Protein AF-A0AAV7JDJ6-F1 (afdb_monomer_lite)

Organism: NCBI:txid111878

pLDDT: mean 77.17, std 13.64, range [35.59, 92.19]

Radius of gyration: 14.39 Å; chains: 1; bounding box: 33×36×37 Å

Structure (mmCIF, N/CA/C/O backbone):
data_AF-A0AAV7JDJ6-F1
#
_entry.id   AF-A0AAV7JDJ6-F1
#
loop_
_atom_site.group_PDB
_atom_site.id
_atom_site.type_symbol
_atom_site.label_atom_id
_atom_site.label_alt_id
_atom_site.label_comp_id
_atom_site.label_asym_id
_atom_site.label_entity_id
_atom_site.label_seq_id
_atom_site.pdbx_PDB_ins_code
_atom_site.Cartn_x
_atom_site.Cartn_y
_atom_site.Cartn_z
_atom_site.occupancy
_atom_site.B_iso_or_equiv
_atom_site.auth_seq_id
_atom_site.auth_comp_id
_atom_site.auth_asym_id
_atom_site.auth_atom_id
_atom_site.pdbx_PDB_model_num
ATOM 1 N N . MET A 1 1 ? 2.837 6.155 19.154 1.00 58.34 1 MET A N 1
ATOM 2 C CA . MET A 1 1 ? 2.711 4.819 18.531 1.00 58.34 1 MET A CA 1
ATOM 3 C C . MET A 1 1 ? 1.337 4.296 18.888 1.00 58.34 1 MET A C 1
ATOM 5 O O . MET A 1 1 ? 0.919 4.531 20.015 1.00 58.34 1 MET A O 1
ATOM 9 N N . ALA A 1 2 ? 0.632 3.678 17.945 1.00 65.81 2 ALA A N 1
ATOM 10 C CA . ALA A 1 2 ? -0.650 3.042 18.221 1.00 65.81 2 ALA A CA 1
ATOM 11 C C . ALA A 1 2 ? -0.423 1.659 18.851 1.00 65.81 2 ALA A C 1
ATOM 13 O O . ALA A 1 2 ? 0.551 0.975 18.512 1.00 65.81 2 ALA A O 1
ATOM 14 N N . GLU A 1 3 ? -1.312 1.260 19.760 1.00 63.88 3 GLU A N 1
ATOM 15 C CA . GLU A 1 3 ? -1.279 -0.073 20.365 1.00 63.88 3 GLU A CA 1
ATOM 16 C C . GLU A 1 3 ? -1.370 -1.151 19.281 1.00 63.88 3 GLU A C 1
ATOM 18 O O . GLU A 1 3 ? -2.057 -0.989 18.263 1.00 63.88 3 GLU A O 1
ATOM 23 N N . CYS A 1 4 ? -0.671 -2.268 19.491 1.00 60.69 4 CYS A N 1
ATOM 24 C CA . CYS A 1 4 ? -0.891 -3.432 18.648 1.00 60.69 4 CYS A CA 1
ATOM 25 C C . CYS A 1 4 ? -2.368 -3.845 18.764 1.00 60.69 4 CYS A C 1
ATOM 27 O O . CYS A 1 4 ? -2.897 -3.886 19.878 1.00 60.69 4 CYS A O 1
ATOM 29 N N . PRO A 1 5 ? -3.070 -4.158 17.661 1.00 58.62 5 PRO A N 1
ATOM 30 C CA . PRO A 1 5 ? -4.392 -4.747 17.790 1.00 58.62 5 PRO A CA 1
ATOM 31 C C . PRO A 1 5 ? -4.299 -5.999 18.684 1.00 58.62 5 PRO A C 1
ATOM 33 O O . PRO A 1 5 ? -3.466 -6.865 18.434 1.00 58.62 5 PRO A O 1
ATOM 36 N N . GLU A 1 6 ? -5.159 -6.088 19.713 1.00 48.25 6 GLU A N 1
ATOM 37 C CA . GLU A 1 6 ? -5.233 -7.205 20.691 1.00 48.25 6 GLU A CA 1
ATOM 38 C C . GLU A 1 6 ? -5.227 -8.596 20.040 1.00 48.25 6 GLU A C 1
ATOM 40 O O . GLU A 1 6 ? -4.861 -9.595 20.656 1.00 48.25 6 GLU A O 1
ATOM 45 N N . LYS A 1 7 ? -5.635 -8.652 18.773 1.00 50.53 7 LYS A N 1
ATOM 46 C CA . LYS A 1 7 ? -5.528 -9.815 17.915 1.00 50.53 7 LYS A CA 1
ATOM 47 C C . LYS A 1 7 ? -4.674 -9.454 16.694 1.00 50.53 7 LYS A C 1
ATOM 49 O O . LYS A 1 7 ? -4.918 -8.385 16.121 1.00 50.53 7 LYS A O 1
ATOM 54 N N . PRO A 1 8 ? -3.747 -10.324 16.234 1.00 53.12 8 PRO A N 1
ATOM 55 C CA . PRO A 1 8 ? -3.244 -10.262 14.864 1.00 53.12 8 PRO A CA 1
ATOM 56 C C . PRO A 1 8 ? -4.357 -9.901 13.894 1.00 53.12 8 PRO A C 1
ATOM 58 O O . PRO A 1 8 ? -5.473 -10.398 14.042 1.00 53.12 8 PRO A O 1
ATOM 61 N N . LEU A 1 9 ? -4.059 -9.071 12.896 1.00 60.78 9 LEU A N 1
ATOM 62 C CA . LEU A 1 9 ? -4.975 -8.843 11.783 1.00 60.78 9 LEU A CA 1
ATOM 63 C C . LEU A 1 9 ? -5.544 -10.179 11.300 1.00 60.78 9 LEU A C 1
ATOM 65 O O . LEU A 1 9 ? -4.819 -10.936 10.691 1.00 60.78 9 LEU A O 1
ATOM 69 N N . ASP A 1 10 ? -6.821 -10.491 11.519 1.00 57.88 10 ASP A N 1
ATOM 70 C CA . ASP A 1 10 ? -7.338 -11.817 11.132 1.00 57.88 10 ASP A CA 1
ATOM 71 C C . ASP A 1 10 ? -7.185 -12.081 9.627 1.00 57.88 10 ASP A C 1
ATOM 73 O O . ASP A 1 10 ? -7.063 -13.221 9.175 1.00 57.88 10 ASP A O 1
ATOM 77 N N . THR A 1 11 ? -7.191 -11.004 8.842 1.00 63.75 11 THR A N 1
ATOM 78 C CA . THR A 1 11 ? -7.062 -11.031 7.395 1.00 63.75 11 THR A CA 1
ATOM 79 C C . THR A 1 11 ? -6.391 -9.755 6.900 1.00 63.75 11 THR A C 1
ATOM 81 O O . THR A 1 11 ? -6.754 -8.667 7.340 1.00 63.75 11 THR A O 1
ATOM 84 N N . MET A 1 12 ? -5.484 -9.869 5.933 1.00 71.94 12 MET A N 1
ATOM 85 C CA . MET A 1 12 ? -5.023 -8.730 5.130 1.00 71.94 12 MET A CA 1
ATOM 86 C C . MET A 1 12 ? -5.685 -8.732 3.750 1.00 71.94 12 MET A C 1
ATOM 88 O O . MET A 1 12 ? -5.928 -9.800 3.177 1.00 71.94 12 MET A O 1
ATOM 92 N N . HIS A 1 13 ? -5.971 -7.536 3.228 1.00 76.00 13 HIS A N 1
ATOM 93 C CA . HIS A 1 13 ? -6.784 -7.310 2.032 1.00 76.00 13 HIS A CA 1
ATOM 94 C C . HIS A 1 13 ? -6.005 -6.546 0.988 1.00 76.00 13 HIS A C 1
ATOM 96 O O . HIS A 1 13 ? -5.787 -5.348 1.133 1.00 76.00 13 HIS A O 1
ATOM 102 N N . LEU A 1 14 ? -5.666 -7.212 -0.108 1.00 80.44 14 LEU A N 1
ATOM 103 C CA . LEU A 1 14 ? -5.113 -6.509 -1.250 1.00 80.44 14 LEU A CA 1
ATOM 104 C C . LEU A 1 14 ? -6.223 -5.761 -2.008 1.00 80.44 14 LEU A C 1
ATOM 106 O O . LEU A 1 14 ? -7.184 -6.367 -2.491 1.00 80.44 14 LEU A O 1
ATOM 110 N N . SER A 1 15 ? -6.064 -4.446 -2.124 1.00 80.31 15 SER A N 1
ATOM 111 C CA . SER A 1 15 ? -6.929 -3.539 -2.872 1.00 80.31 15 SER A CA 1
ATOM 112 C C . SER A 1 15 ? -7.005 -3.958 -4.335 1.00 80.31 15 SER A C 1
ATOM 114 O O . SER A 1 15 ? -5.979 -4.192 -4.977 1.00 80.31 15 SER A O 1
ATOM 116 N N . CYS A 1 16 ? -8.214 -3.978 -4.897 1.00 77.19 16 CYS A N 1
ATOM 117 C CA . CYS A 1 16 ? -8.414 -4.166 -6.335 1.00 77.19 16 CYS A CA 1
ATOM 118 C C . CYS A 1 16 ? -7.887 -2.998 -7.181 1.00 77.19 16 CYS A C 1
ATOM 120 O O . CYS A 1 16 ? -7.741 -3.159 -8.385 1.00 77.19 16 CYS A O 1
ATOM 122 N N . ALA A 1 17 ? -7.606 -1.848 -6.562 1.00 79.19 17 ALA A N 1
ATOM 123 C CA . ALA A 1 17 ? -6.949 -0.720 -7.215 1.00 79.19 17 ALA A CA 1
ATOM 124 C C . ALA A 1 17 ? -5.420 -0.878 -7.281 1.00 79.19 17 ALA A C 1
ATOM 126 O O . ALA A 1 17 ? -4.748 0.015 -7.779 1.00 79.19 17 ALA A O 1
ATOM 127 N N . SER A 1 18 ? -4.863 -1.980 -6.763 1.00 84.25 18 SER A N 1
ATOM 128 C CA . SER A 1 18 ? -3.424 -2.221 -6.865 1.00 84.25 18 SER A CA 1
ATOM 129 C C . SER A 1 18 ? -3.039 -2.517 -8.312 1.00 84.25 18 SER A C 1
ATOM 131 O O . SER A 1 18 ? -3.773 -3.202 -9.027 1.00 84.25 18 SER A O 1
ATOM 133 N N . HIS A 1 19 ? -1.865 -2.059 -8.726 1.00 86.50 19 HIS A N 1
ATOM 134 C CA . HIS A 1 19 ? -1.312 -2.389 -10.032 1.00 86.50 19 HIS A CA 1
ATOM 135 C C . HIS A 1 19 ? -0.851 -3.852 -10.088 1.00 86.50 19 HIS A C 1
ATOM 137 O O . HIS A 1 19 ? -0.464 -4.447 -9.076 1.00 86.50 19 HIS A O 1
ATOM 143 N N . SER A 1 20 ? -0.908 -4.450 -11.279 1.00 83.44 20 SER A N 1
ATOM 144 C CA . SER A 1 20 ? -0.341 -5.778 -11.521 1.00 83.44 20 SER A CA 1
ATOM 145 C C . SER A 1 20 ? 1.178 -5.747 -11.366 1.00 83.44 20 SER A C 1
ATOM 147 O O . SER A 1 20 ? 1.827 -4.751 -11.697 1.00 83.44 20 SER A O 1
ATOM 149 N N . PHE A 1 21 ? 1.743 -6.847 -10.870 1.00 84.62 21 PHE A N 1
ATOM 150 C CA . PHE A 1 21 ? 3.190 -6.982 -10.755 1.00 84.62 21 PHE A CA 1
ATOM 151 C C . PHE A 1 21 ? 3.853 -7.143 -12.130 1.00 84.62 21 PHE A C 1
ATOM 153 O O . PHE A 1 21 ? 3.404 -7.937 -12.956 1.00 84.62 21 PHE A O 1
ATOM 160 N N . ASN A 1 22 ? 4.952 -6.422 -12.314 1.00 82.25 22 ASN A N 1
ATOM 161 C CA . ASN A 1 22 ? 5.908 -6.481 -13.404 1.00 82.25 22 ASN A CA 1
ATOM 162 C C . ASN A 1 22 ? 7.306 -6.434 -12.765 1.00 82.25 22 ASN A C 1
ATOM 164 O O . ASN A 1 22 ? 7.577 -5.563 -11.938 1.00 82.25 22 ASN A O 1
ATOM 168 N N . SER A 1 23 ? 8.175 -7.381 -13.124 1.00 81.75 23 SER A N 1
ATOM 169 C CA . SER A 1 23 ? 9.531 -7.493 -12.575 1.00 81.75 23 SER A CA 1
ATOM 170 C C . SER A 1 23 ? 10.417 -6.288 -12.867 1.00 81.75 23 SER A C 1
ATOM 172 O O . SER A 1 23 ? 11.355 -6.044 -12.113 1.00 81.75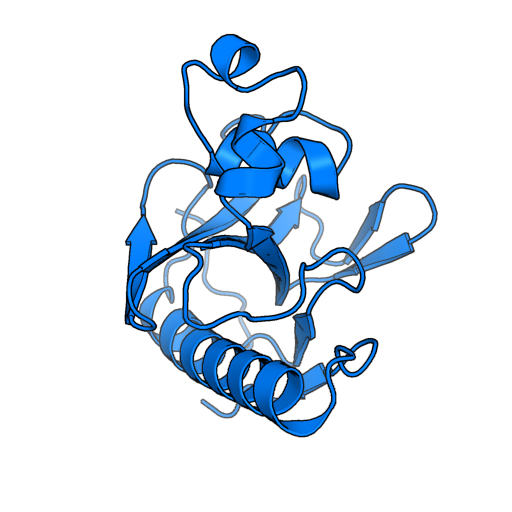 23 SER A O 1
ATOM 174 N N . ASP A 1 24 ? 10.111 -5.549 -13.930 1.00 84.94 24 ASP A N 1
ATOM 175 C CA . ASP A 1 24 ? 10.927 -4.432 -14.403 1.00 84.94 24 ASP A CA 1
ATOM 176 C C . ASP A 1 24 ? 10.542 -3.108 -13.722 1.00 84.94 24 ASP A C 1
ATOM 178 O O . ASP A 1 24 ? 11.232 -2.099 -13.876 1.00 84.94 24 ASP A O 1
ATOM 182 N N . ASN A 1 25 ? 9.454 -3.106 -12.941 1.00 88.88 25 ASN A N 1
ATOM 183 C CA . ASN A 1 25 ? 8.924 -1.912 -12.293 1.00 88.88 25 ASN A CA 1
ATOM 184 C C . ASN A 1 25 ? 9.249 -1.880 -10.796 1.00 88.88 25 ASN A C 1
ATOM 186 O O . ASN A 1 25 ? 9.399 -2.902 -10.122 1.00 88.88 25 ASN A O 1
ATOM 190 N N . SER A 1 26 ? 9.302 -0.661 -10.263 1.00 91.50 26 SER A N 1
ATOM 191 C CA . SER A 1 26 ? 9.332 -0.406 -8.823 1.00 91.50 26 SER A CA 1
ATOM 192 C C . SER A 1 26 ? 7.937 -0.042 -8.335 1.00 91.50 26 SER A C 1
ATOM 194 O O . SER A 1 26 ? 7.156 0.575 -9.059 1.00 91.50 26 SER A O 1
ATOM 196 N N . TYR A 1 27 ? 7.627 -0.406 -7.096 1.00 92.00 27 TYR A N 1
ATOM 197 C CA . TYR A 1 27 ? 6.311 -0.173 -6.507 1.00 92.00 27 TYR A CA 1
ATOM 198 C C . TYR A 1 27 ? 6.432 0.545 -5.174 1.00 92.00 27 TYR A C 1
ATOM 200 O O . TYR A 1 27 ? 7.386 0.332 -4.431 1.00 92.00 27 TYR A O 1
ATOM 208 N N . VAL A 1 28 ? 5.420 1.331 -4.835 1.00 92.19 28 VAL A N 1
ATOM 209 C CA . VAL A 1 28 ? 5.181 1.812 -3.472 1.00 92.19 28 VAL A CA 1
ATOM 210 C C . VAL A 1 28 ? 3.858 1.260 -2.979 1.00 92.19 28 VAL A C 1
ATOM 212 O O . VAL A 1 28 ? 2.936 1.009 -3.757 1.00 92.19 28 VAL A O 1
ATOM 215 N N . GLY A 1 29 ? 3.763 1.036 -1.681 1.00 89.81 29 GLY A N 1
ATOM 216 C CA . GLY A 1 29 ? 2.569 0.497 -1.072 1.00 89.81 29 GLY A CA 1
ATOM 217 C C . GLY A 1 29 ? 2.368 0.999 0.339 1.00 89.81 29 GLY A C 1
ATOM 218 O O . GLY A 1 29 ? 3.266 1.536 0.990 1.00 89.81 29 GLY A O 1
ATOM 219 N N . CYS A 1 30 ? 1.145 0.813 0.802 1.00 88.56 30 CYS A N 1
ATOM 220 C CA . CYS A 1 30 ? 0.762 1.088 2.171 1.00 88.56 30 CYS A CA 1
ATOM 221 C C . CYS A 1 30 ? -0.117 -0.040 2.690 1.00 88.56 30 CYS A C 1
ATOM 223 O O . CYS A 1 30 ? -0.882 -0.655 1.939 1.00 88.56 30 CYS A O 1
ATOM 225 N N . ILE A 1 31 ? -0.034 -0.273 3.991 1.00 86.75 31 ILE A N 1
ATOM 226 C CA . ILE A 1 31 ? -1.019 -1.028 4.750 1.00 86.75 31 ILE A CA 1
ATOM 227 C C . ILE A 1 31 ? -1.674 -0.084 5.751 1.00 86.75 31 ILE A C 1
ATOM 229 O O . ILE A 1 31 ? -0.989 0.621 6.485 1.00 86.75 31 ILE A O 1
ATOM 233 N N . VAL A 1 32 ? -3.004 -0.075 5.773 1.00 87.56 32 VAL A N 1
ATOM 234 C CA . VAL A 1 32 ? -3.800 0.750 6.680 1.00 87.56 32 VAL A CA 1
ATOM 235 C C . VAL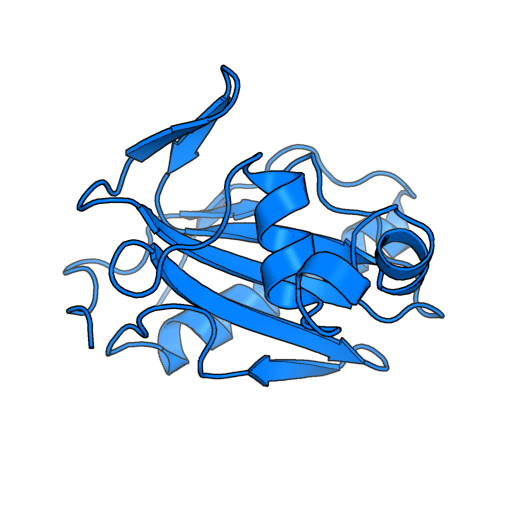 A 1 32 ? -4.518 -0.148 7.679 1.00 87.56 32 VAL A C 1
ATOM 237 O O . VAL A 1 32 ? -5.248 -1.075 7.307 1.00 87.56 32 VAL A O 1
ATOM 240 N N . TYR A 1 33 ? -4.310 0.134 8.961 1.00 86.19 33 TYR A N 1
ATOM 241 C CA . TYR A 1 33 ? -4.954 -0.559 10.073 1.00 86.19 33 TYR A CA 1
ATOM 242 C C . TYR A 1 33 ? -6.187 0.188 10.558 1.00 86.19 33 TYR A C 1
ATOM 244 O O . TYR A 1 33 ? -7.194 -0.442 10.892 1.00 86.19 33 TYR A O 1
ATOM 252 N N . GLU A 1 34 ? -6.094 1.512 10.594 1.00 87.31 34 GLU A N 1
ATOM 253 C CA . GLU A 1 34 ? -7.098 2.378 11.186 1.00 87.31 34 GLU A CA 1
ATOM 254 C C . GLU A 1 34 ? -7.106 3.736 10.492 1.00 87.31 34 GLU A C 1
ATOM 256 O O . GLU A 1 34 ? -6.054 4.264 10.125 1.00 87.31 34 GLU A O 1
ATOM 261 N N . ILE A 1 35 ? -8.303 4.300 10.347 1.00 87.75 35 ILE A N 1
ATOM 262 C CA . ILE A 1 35 ? -8.512 5.682 9.923 1.00 87.75 35 ILE A CA 1
ATOM 263 C C . ILE A 1 35 ? -9.466 6.324 10.932 1.00 87.75 35 ILE A C 1
ATOM 265 O O . ILE A 1 35 ? -10.565 5.813 11.140 1.00 87.75 35 ILE A O 1
ATOM 269 N N . ASN A 1 36 ? -9.063 7.431 11.558 1.00 87.25 36 ASN A N 1
ATOM 270 C CA . ASN A 1 36 ? -9.855 8.180 12.543 1.00 87.25 36 ASN A CA 1
ATOM 271 C C . ASN A 1 36 ? -10.420 7.308 13.688 1.00 87.25 36 ASN A C 1
ATOM 273 O O . ASN A 1 36 ? -11.610 7.397 13.998 1.00 87.25 36 ASN A O 1
ATOM 277 N N . GLY A 1 37 ? -9.627 6.411 14.285 1.00 85.62 37 GLY A N 1
ATOM 278 C CA . GLY A 1 37 ? -10.128 5.513 15.339 1.00 85.62 37 GLY A CA 1
ATOM 279 C C . GLY A 1 37 ? -10.880 4.278 14.826 1.00 85.62 37 GLY A C 1
ATOM 280 O O . GLY A 1 37 ? -11.275 3.419 15.614 1.00 85.62 37 GLY A O 1
ATOM 281 N N . GLN A 1 38 ? -11.138 4.172 13.517 1.00 87.69 38 GLN A N 1
ATOM 282 C CA . GLN A 1 38 ? -12.000 3.135 12.950 1.00 87.69 38 GLN A CA 1
ATOM 283 C C . GLN A 1 38 ? -11.206 2.021 12.261 1.00 87.69 38 GLN A C 1
ATOM 285 O O . GLN A 1 38 ? -10.496 2.242 11.281 1.00 87.69 38 GLN A O 1
ATOM 290 N N . LYS A 1 39 ? -11.412 0.780 12.720 1.00 85.56 39 LYS A N 1
ATOM 291 C CA . LYS A 1 39 ? -10.861 -0.450 12.107 1.00 85.56 39 LYS A CA 1
ATOM 292 C C . LYS A 1 39 ? -11.689 -0.970 10.926 1.00 85.56 39 LYS A C 1
ATOM 294 O O . LYS A 1 39 ? -11.273 -1.900 10.236 1.00 85.56 39 LYS A O 1
ATOM 299 N N . GLN A 1 40 ? -12.878 -0.415 10.706 1.00 86.50 40 GLN A N 1
ATOM 300 C CA . GLN A 1 40 ? -13.701 -0.623 9.515 1.00 86.50 40 GLN A CA 1
ATOM 301 C C . GLN A 1 40 ? -14.225 0.733 9.074 1.00 86.50 40 GLN A C 1
ATOM 303 O O . GLN A 1 40 ? -14.774 1.461 9.893 1.00 86.50 40 GLN A O 1
ATOM 308 N N . TRP A 1 41 ? -14.075 1.052 7.797 1.00 85.81 41 TRP A N 1
ATOM 309 C CA . TRP A 1 41 ? -14.476 2.343 7.252 1.00 85.81 41 TRP A CA 1
ATOM 310 C C . TRP A 1 41 ? -15.041 2.170 5.847 1.00 85.81 41 TRP A C 1
ATOM 312 O O . TRP A 1 41 ? -14.849 1.140 5.197 1.00 85.81 41 TRP A O 1
ATOM 322 N N . PHE A 1 42 ? -15.765 3.178 5.374 1.00 80.62 42 PHE A N 1
ATOM 323 C CA . PHE A 1 42 ? -16.219 3.245 3.991 1.00 80.62 42 PHE A CA 1
ATOM 324 C C . PHE A 1 42 ? -15.400 4.278 3.241 1.00 80.62 42 PHE A C 1
ATOM 326 O O . PHE A 1 42 ? -15.159 5.372 3.742 1.00 80.62 42 PHE A O 1
ATOM 333 N N . LEU A 1 43 ? -14.993 3.922 2.031 1.00 74.06 43 LEU A N 1
ATOM 334 C CA . LEU A 1 43 ? -14.196 4.777 1.180 1.00 74.06 43 LEU A CA 1
ATOM 335 C C . LEU A 1 43 ? -14.708 4.709 -0.253 1.00 74.06 43 LEU A C 1
ATOM 337 O O . LEU A 1 43 ? -14.671 3.642 -0.863 1.00 74.06 43 LEU A O 1
ATOM 341 N N . ASN A 1 44 ? -15.205 5.827 -0.784 1.00 69.50 44 ASN A N 1
ATOM 342 C CA . ASN A 1 44 ? -15.729 5.915 -2.152 1.00 69.50 44 ASN A CA 1
ATOM 343 C C . ASN A 1 44 ? -16.717 4.777 -2.484 1.00 69.50 44 ASN A C 1
ATOM 345 O O . ASN A 1 44 ? -16.630 4.120 -3.520 1.00 69.50 44 ASN A O 1
ATOM 349 N N . GLY A 1 45 ? -17.623 4.480 -1.543 1.00 70.69 45 GLY A N 1
ATOM 350 C CA . GLY A 1 45 ? -18.615 3.403 -1.659 1.00 70.69 45 GLY A CA 1
ATOM 351 C C . GLY A 1 45 ? -18.078 1.980 -1.437 1.00 70.69 45 GLY A C 1
ATOM 352 O O . GLY A 1 45 ? -18.840 1.020 -1.534 1.00 70.69 45 GLY A O 1
ATOM 353 N N . ARG A 1 46 ? -16.791 1.811 -1.114 1.00 71.94 46 ARG A N 1
ATOM 354 C CA . ARG A 1 46 ? -16.159 0.515 -0.824 1.00 71.94 46 ARG A CA 1
ATOM 355 C C . ARG A 1 46 ? -16.029 0.315 0.679 1.00 71.94 46 ARG A C 1
ATOM 357 O O . ARG A 1 46 ? -15.596 1.213 1.395 1.00 71.94 46 ARG A O 1
ATOM 364 N N . LYS A 1 47 ? -16.376 -0.879 1.162 1.00 78.56 47 LYS A N 1
ATOM 365 C CA . LYS A 1 47 ? -16.132 -1.264 2.554 1.00 78.56 47 LYS A CA 1
ATOM 366 C C . LYS A 1 47 ? -14.664 -1.658 2.718 1.00 78.56 47 LYS A C 1
ATOM 368 O O . LYS A 1 47 ? -14.223 -2.654 2.144 1.00 78.56 47 LYS A O 1
ATOM 373 N N . CYS A 1 48 ? -13.943 -0.898 3.524 1.00 80.88 48 CYS A N 1
ATOM 374 C CA . CYS A 1 48 ? -12.560 -1.139 3.900 1.00 80.88 48 CYS A CA 1
ATOM 375 C C . CYS A 1 48 ? -12.493 -1.613 5.357 1.00 80.88 48 CYS A C 1
ATOM 377 O O . CYS A 1 48 ? -13.396 -1.371 6.164 1.00 80.88 48 CYS A O 1
ATOM 379 N N . LYS A 1 49 ? -11.429 -2.335 5.698 1.00 86.31 49 LYS A N 1
ATOM 380 C CA . LYS A 1 49 ? -11.169 -2.781 7.066 1.00 86.31 49 LYS A CA 1
ATOM 381 C C . LYS A 1 49 ? -9.677 -2.926 7.311 1.00 86.31 49 LYS A C 1
ATOM 383 O O . LYS A 1 49 ? -8.907 -2.969 6.357 1.00 86.31 49 LYS A O 1
ATOM 388 N N . SER A 1 50 ? -9.313 -3.027 8.581 1.00 85.31 50 SER A N 1
ATOM 389 C CA . SER A 1 50 ? -7.940 -3.170 9.055 1.00 85.31 50 SER A CA 1
ATOM 390 C C . SER A 1 50 ? -7.150 -4.208 8.253 1.00 85.31 50 SER A C 1
ATOM 392 O O . SER A 1 50 ? -7.678 -5.270 7.912 1.00 85.31 50 SER A O 1
ATOM 394 N N . GLY A 1 51 ? -5.897 -3.880 7.936 1.00 81.44 51 GLY A N 1
ATOM 395 C CA . GLY A 1 51 ? -5.061 -4.678 7.043 1.00 81.44 51 GLY A CA 1
ATOM 396 C C . GLY A 1 51 ? -5.341 -4.417 5.564 1.00 81.44 51 GLY A C 1
ATOM 397 O O . GLY A 1 51 ? -5.060 -5.280 4.732 1.00 81.44 51 GLY A O 1
ATOM 398 N N . TYR A 1 52 ? -5.921 -3.262 5.223 1.00 85.69 52 TYR A N 1
ATOM 399 C CA . TYR A 1 52 ? -6.134 -2.862 3.836 1.00 85.69 52 TYR A CA 1
ATOM 400 C C . TYR A 1 52 ? -4.796 -2.478 3.208 1.00 85.69 52 TYR A C 1
ATOM 402 O O . TYR A 1 52 ? -4.167 -1.506 3.619 1.00 85.69 52 TYR A O 1
ATOM 410 N N . THR A 1 53 ? -4.360 -3.243 2.219 1.00 85.75 53 THR A N 1
ATOM 411 C CA . THR A 1 53 ? -3.072 -3.093 1.546 1.00 85.75 53 THR A CA 1
ATOM 412 C C . THR A 1 53 ? -3.279 -2.688 0.105 1.00 85.75 53 THR A C 1
ATOM 414 O O . THR A 1 53 ? -4.166 -3.201 -0.573 1.00 85.75 53 THR A O 1
ATOM 417 N N . ALA A 1 54 ? -2.424 -1.817 -0.402 1.00 86.94 54 ALA A N 1
ATOM 418 C CA . ALA A 1 54 ? -2.419 -1.457 -1.807 1.00 86.94 54 ALA A CA 1
ATOM 419 C C . ALA A 1 54 ? -0.992 -1.291 -2.318 1.00 86.94 54 ALA A C 1
ATOM 421 O O . ALA A 1 54 ? -0.099 -0.927 -1.553 1.00 86.94 54 ALA A O 1
ATOM 422 N N . LEU A 1 55 ? -0.801 -1.579 -3.605 1.00 89.62 55 LEU A N 1
ATOM 423 C CA . LEU A 1 55 ? 0.485 -1.476 -4.286 1.00 89.62 55 LEU A CA 1
ATOM 424 C C . LEU A 1 55 ? 0.323 -0.719 -5.597 1.00 89.62 55 LEU A C 1
ATOM 426 O O . LEU A 1 55 ? -0.528 -1.064 -6.415 1.00 89.62 55 LEU A O 1
ATOM 430 N N . MET A 1 56 ? 1.159 0.287 -5.807 1.00 90.75 56 MET A N 1
ATOM 431 C CA . MET A 1 56 ? 1.100 1.185 -6.949 1.00 90.75 56 MET A CA 1
ATOM 432 C C . MET A 1 56 ? 2.452 1.209 -7.663 1.00 90.75 56 MET A C 1
ATOM 434 O O . MET A 1 56 ? 3.488 1.310 -7.011 1.00 90.75 56 MET A O 1
ATOM 438 N N . ASP A 1 57 ? 2.444 1.100 -8.992 1.00 91.44 57 ASP A N 1
ATOM 439 C CA . ASP A 1 57 ? 3.633 1.268 -9.826 1.00 91.44 57 ASP A CA 1
ATOM 440 C C . ASP A 1 57 ? 4.125 2.720 -9.756 1.00 91.44 57 ASP A C 1
ATOM 442 O O . ASP A 1 57 ? 3.362 3.658 -10.007 1.00 91.44 57 ASP A O 1
ATOM 446 N N . VAL A 1 58 ? 5.405 2.891 -9.430 1.00 91.38 58 VAL A N 1
ATOM 447 C CA . VAL A 1 58 ? 6.063 4.196 -9.323 1.00 91.38 58 VAL A CA 1
ATOM 448 C C . VAL A 1 58 ? 6.007 4.954 -10.644 1.00 91.38 58 VAL A C 1
ATOM 450 O O . VAL A 1 58 ? 5.704 6.142 -10.637 1.00 91.38 58 VAL A O 1
ATOM 453 N N . ASN A 1 59 ? 6.230 4.289 -11.780 1.00 90.44 59 ASN A N 1
ATOM 454 C CA . ASN A 1 59 ? 6.204 4.955 -13.085 1.00 90.44 59 ASN A CA 1
ATOM 455 C C . ASN A 1 59 ? 4.817 5.521 -13.388 1.00 90.44 59 ASN A C 1
ATOM 457 O O . ASN A 1 59 ? 4.696 6.626 -13.910 1.00 90.44 59 ASN A O 1
ATOM 461 N N . THR A 1 60 ? 3.775 4.778 -13.010 1.00 89.31 60 THR A N 1
ATOM 462 C CA . THR A 1 60 ? 2.391 5.230 -13.150 1.00 89.31 60 THR A CA 1
ATOM 463 C C . THR A 1 60 ? 2.126 6.437 -12.252 1.00 89.31 60 THR A C 1
ATOM 465 O O . THR A 1 60 ? 1.618 7.440 -12.735 1.00 89.31 60 THR A O 1
ATOM 468 N N . LEU A 1 61 ? 2.528 6.391 -10.977 1.00 88.81 61 LEU A N 1
ATOM 469 C CA . LEU A 1 61 ? 2.370 7.522 -10.052 1.00 88.81 61 LEU A CA 1
ATOM 470 C C . LEU A 1 61 ? 3.101 8.784 -10.526 1.00 88.81 61 LEU A C 1
ATOM 472 O O . LEU A 1 61 ? 2.554 9.878 -10.434 1.00 88.81 61 LEU A O 1
ATOM 476 N N . MET A 1 62 ? 4.313 8.634 -11.063 1.00 88.25 62 MET A N 1
ATOM 477 C CA . MET A 1 62 ? 5.126 9.745 -11.571 1.00 88.25 62 MET A CA 1
ATOM 478 C C . MET A 1 62 ? 4.528 10.418 -12.811 1.00 88.25 62 MET A C 1
ATOM 480 O O . MET A 1 62 ? 4.846 11.570 -13.087 1.00 88.25 62 MET A O 1
ATOM 484 N N . GLN A 1 63 ? 3.682 9.713 -13.564 1.00 88.25 63 GLN A N 1
ATOM 485 C CA . GLN A 1 63 ? 2.970 10.262 -14.721 1.00 88.25 63 GLN A CA 1
ATOM 486 C C . GLN A 1 63 ? 1.667 10.967 -14.341 1.00 88.25 63 GLN A C 1
ATOM 488 O O . GLN A 1 63 ? 1.068 11.635 -15.183 1.00 88.25 63 GLN A O 1
ATOM 493 N N . MET A 1 64 ? 1.196 10.797 -13.107 1.00 82.88 64 MET A N 1
ATOM 494 C CA . MET A 1 64 ? -0.039 11.423 -12.664 1.00 82.88 64 MET A CA 1
ATOM 495 C C . MET A 1 64 ? 0.195 12.879 -12.242 1.00 82.88 64 MET A C 1
ATOM 497 O O . MET A 1 64 ? 1.292 13.272 -11.851 1.00 82.88 64 MET A O 1
ATOM 501 N N . GLU A 1 65 ? -0.856 13.695 -12.291 1.00 72.19 65 GLU A N 1
ATOM 502 C CA . GLU A 1 65 ? -0.817 15.067 -11.784 1.00 72.19 65 GLU A CA 1
ATOM 503 C C . GLU A 1 65 ? -0.859 15.060 -10.252 1.00 72.19 65 GLU A C 1
ATOM 505 O O . GLU A 1 65 ? -1.882 14.726 -9.655 1.00 72.19 65 GLU A O 1
ATOM 510 N N . GLY A 1 66 ? 0.241 15.429 -9.594 1.00 71.44 66 GLY A N 1
ATOM 511 C CA . GLY A 1 66 ? 0.281 15.474 -8.131 1.00 71.44 66 GLY A CA 1
ATOM 512 C C . GLY A 1 66 ? 1.588 15.125 -7.411 1.00 71.44 66 GLY A C 1
ATOM 513 O O . GLY A 1 66 ? 1.650 15.445 -6.227 1.00 71.44 66 GLY A O 1
ATOM 514 N N . PRO A 1 67 ? 2.649 14.543 -8.014 1.00 78.88 67 PRO A N 1
ATOM 515 C CA . PRO A 1 67 ? 3.895 14.288 -7.285 1.00 78.88 67 PRO A CA 1
ATOM 516 C C . PRO A 1 67 ? 4.461 15.544 -6.613 1.00 78.88 67 PRO A C 1
ATOM 518 O O . PRO A 1 67 ? 4.842 15.503 -5.444 1.00 78.88 67 PRO A O 1
ATOM 521 N N . GLU A 1 68 ? 4.421 16.686 -7.304 1.00 83.19 68 GLU A N 1
ATOM 522 C CA . GLU A 1 68 ? 4.855 17.975 -6.751 1.00 83.19 68 GLU A CA 1
ATOM 523 C C . GLU A 1 68 ? 3.972 18.454 -5.591 1.00 83.19 68 GLU A C 1
ATOM 525 O O . GLU A 1 68 ? 4.484 19.025 -4.629 1.00 83.19 68 GLU A O 1
ATOM 530 N N . LYS A 1 69 ? 2.664 18.152 -5.622 1.00 83.31 69 LYS A N 1
ATOM 531 C CA . LYS A 1 69 ? 1.715 18.491 -4.547 1.00 83.31 69 LYS A CA 1
ATOM 532 C C . LYS A 1 69 ? 2.139 17.886 -3.206 1.00 83.31 69 LYS A C 1
ATOM 534 O O . LYS A 1 69 ? 1.922 18.494 -2.163 1.00 83.31 69 LYS A O 1
ATOM 539 N N . PHE A 1 70 ? 2.769 16.713 -3.236 1.00 85.00 70 PHE A N 1
ATOM 540 C CA . PHE A 1 70 ? 3.264 16.019 -2.047 1.00 85.00 70 PHE A CA 1
ATOM 541 C C . PHE A 1 70 ? 4.787 16.117 -1.886 1.00 85.00 70 PHE A C 1
ATOM 543 O O . PHE A 1 70 ? 5.372 15.335 -1.143 1.00 85.00 70 PHE A O 1
ATOM 550 N N . GLY A 1 71 ? 5.447 17.058 -2.572 1.00 84.44 71 GLY A N 1
ATOM 551 C CA . GLY A 1 71 ? 6.895 17.259 -2.463 1.00 84.44 71 GLY A CA 1
ATOM 552 C C . GLY A 1 71 ? 7.726 16.051 -2.908 1.00 84.44 71 GLY A C 1
ATOM 553 O O . GLY A 1 71 ? 8.828 15.852 -2.406 1.00 84.44 71 GLY A O 1
ATOM 554 N N . GLY A 1 72 ? 7.192 15.223 -3.810 1.00 84.19 72 GLY A N 1
ATOM 555 C CA . GLY A 1 72 ? 7.819 13.977 -4.253 1.00 84.19 72 GLY A CA 1
ATOM 556 C C . GLY A 1 72 ? 7.581 12.770 -3.337 1.00 84.19 72 GLY A C 1
ATOM 557 O O . GLY A 1 72 ? 8.107 11.697 -3.623 1.00 84.19 72 GLY A O 1
ATOM 558 N N . ASP A 1 73 ? 6.786 12.900 -2.268 1.00 88.75 73 ASP A N 1
ATOM 559 C CA . ASP A 1 73 ? 6.419 11.776 -1.399 1.00 88.75 73 ASP A CA 1
ATOM 560 C C . ASP A 1 73 ? 5.425 10.840 -2.112 1.00 88.75 73 ASP A C 1
ATOM 562 O O . ASP A 1 73 ? 4.211 11.076 -2.179 1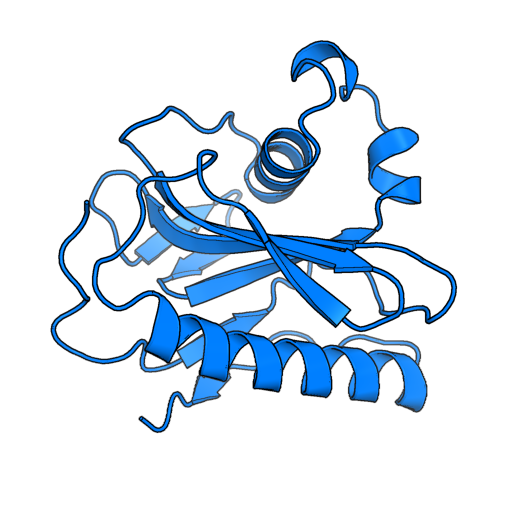.00 88.75 73 ASP A O 1
ATOM 566 N N . LEU A 1 74 ? 5.966 9.754 -2.666 1.00 89.56 74 LEU A N 1
ATOM 567 C CA . LEU A 1 74 ? 5.207 8.766 -3.427 1.00 89.56 74 LEU A CA 1
ATOM 568 C C . LEU A 1 74 ? 4.234 7.959 -2.567 1.00 89.56 74 LEU A C 1
ATOM 570 O O . LEU A 1 74 ? 3.232 7.478 -3.095 1.00 89.56 74 LEU A O 1
ATOM 574 N N . HIS A 1 75 ? 4.478 7.806 -1.264 1.00 89.88 75 HIS A N 1
ATOM 575 C CA . HIS A 1 75 ? 3.563 7.088 -0.376 1.00 89.88 75 HIS A CA 1
ATOM 576 C C . HIS A 1 75 ? 2.333 7.925 -0.060 1.00 89.88 75 HIS A C 1
ATOM 578 O O . HIS A 1 75 ? 1.220 7.397 -0.095 1.00 89.88 75 HIS A O 1
ATOM 584 N N . ARG A 1 76 ? 2.507 9.231 0.179 1.00 89.06 76 ARG A N 1
ATOM 585 C CA . ARG A 1 76 ? 1.385 10.174 0.313 1.00 89.06 76 ARG A CA 1
ATOM 586 C C . ARG A 1 76 ? 0.572 10.258 -0.967 1.00 89.06 76 ARG A C 1
ATOM 588 O O . ARG A 1 76 ? -0.654 10.209 -0.904 1.00 89.06 76 ARG A O 1
ATOM 595 N N . LEU A 1 77 ? 1.244 10.317 -2.116 1.00 89.25 77 LEU A N 1
ATOM 596 C CA . LEU A 1 77 ? 0.587 10.315 -3.419 1.00 89.25 77 LEU A CA 1
ATOM 597 C C . LEU A 1 77 ? -0.192 9.013 -3.656 1.00 89.25 77 LEU A C 1
ATOM 599 O O . LEU A 1 77 ? -1.363 9.054 -4.029 1.00 89.25 77 LEU A O 1
ATOM 603 N N . ALA A 1 78 ? 0.422 7.854 -3.395 1.00 88.88 78 ALA A N 1
ATOM 604 C CA . ALA A 1 78 ? -0.240 6.557 -3.513 1.00 88.88 78 ALA A CA 1
ATOM 605 C C . ALA A 1 78 ? -1.464 6.467 -2.594 1.00 88.88 78 ALA A C 1
ATOM 607 O O . ALA A 1 78 ? -2.535 6.061 -3.043 1.00 88.88 78 ALA A O 1
ATOM 608 N N . PHE A 1 79 ? -1.326 6.883 -1.332 1.00 88.00 79 PHE A N 1
ATOM 609 C CA . PHE A 1 79 ? -2.437 6.952 -0.388 1.00 88.00 79 PHE A CA 1
ATOM 610 C C . PHE A 1 79 ? -3.555 7.850 -0.930 1.00 88.00 79 PHE A C 1
ATOM 612 O O . PHE A 1 79 ? -4.701 7.412 -1.012 1.00 88.00 79 PHE A O 1
ATOM 619 N N . TYR A 1 80 ? -3.225 9.061 -1.380 1.00 88.12 80 TYR A N 1
ATOM 620 C CA . TYR A 1 80 ? -4.196 9.992 -1.945 1.00 88.12 80 TYR A CA 1
ATOM 621 C C . TYR A 1 80 ? -4.955 9.386 -3.132 1.00 88.12 80 TYR A C 1
ATOM 623 O O . TYR A 1 80 ? -6.177 9.442 -3.152 1.00 88.12 80 TYR A O 1
ATOM 631 N N . TYR A 1 81 ? -4.285 8.715 -4.071 1.00 84.00 81 TYR A N 1
ATOM 632 C CA . TYR A 1 81 ? -4.979 8.070 -5.196 1.00 84.00 81 TYR A CA 1
ATOM 633 C C . TYR A 1 81 ? -5.896 6.921 -4.791 1.00 84.00 81 TYR A C 1
ATOM 635 O O . TYR A 1 81 ? -6.911 6.666 -5.438 1.00 84.00 81 TYR A O 1
ATOM 643 N N . LEU A 1 82 ? -5.529 6.188 -3.747 1.00 80.50 82 LEU A N 1
ATOM 644 C CA . LEU A 1 82 ? -6.316 5.055 -3.279 1.00 80.50 82 LEU A CA 1
ATOM 645 C C . LEU A 1 82 ? -7.531 5.497 -2.476 1.00 80.50 82 LEU A C 1
ATOM 647 O O . LEU A 1 82 ? -8.575 4.845 -2.550 1.00 80.50 82 LEU A O 1
ATOM 651 N N . PHE A 1 83 ? -7.360 6.559 -1.691 1.00 81.38 83 PHE A N 1
ATOM 652 C CA . PHE A 1 83 ? -8.295 6.974 -0.660 1.00 81.38 83 PHE A CA 1
ATOM 653 C C . PHE A 1 83 ? -9.054 8.269 -0.997 1.00 81.38 83 PHE A C 1
ATOM 655 O O . PHE A 1 83 ? -10.088 8.532 -0.396 1.00 81.38 83 PHE A O 1
ATOM 662 N N . ASP A 1 84 ? -8.610 9.024 -2.000 1.00 84.62 84 ASP A N 1
ATOM 663 C CA . ASP A 1 84 ? -9.158 10.320 -2.431 1.00 84.62 84 ASP A CA 1
ATOM 664 C C . ASP A 1 84 ? -9.192 11.380 -1.313 1.00 84.62 84 ASP A C 1
ATOM 666 O O . ASP A 1 84 ? -10.021 12.287 -1.285 1.00 84.62 84 ASP A O 1
ATOM 670 N N . PHE A 1 85 ? -8.273 11.263 -0.350 1.00 85.50 85 PHE A N 1
ATOM 671 C CA . PHE A 1 85 ? -8.024 12.278 0.667 1.00 85.50 85 PHE A CA 1
ATOM 672 C C . PHE A 1 85 ? -6.563 12.250 1.115 1.00 85.50 85 PHE A C 1
ATOM 674 O O . PHE A 1 85 ? -5.867 11.239 0.998 1.00 85.50 85 PHE A O 1
ATOM 681 N N . GLU A 1 86 ? -6.071 13.391 1.588 1.00 87.00 86 GLU A N 1
ATOM 682 C CA . GLU A 1 86 ? -4.684 13.522 2.029 1.00 87.00 86 GLU A CA 1
ATOM 683 C C . GLU A 1 86 ? -4.490 12.858 3.386 1.00 87.00 86 GLU A C 1
ATOM 685 O O . GLU A 1 86 ? -5.317 13.009 4.288 1.00 87.00 86 GLU A O 1
ATOM 690 N N . VAL A 1 87 ? -3.379 12.141 3.556 1.00 84.56 87 VAL A N 1
ATOM 691 C CA . VAL A 1 87 ? -3.027 11.628 4.877 1.00 84.56 87 VAL A CA 1
ATOM 692 C C . VAL A 1 87 ? -2.814 12.810 5.822 1.00 84.56 87 VAL A C 1
ATOM 694 O O . VAL A 1 87 ? -1.921 13.634 5.633 1.00 84.56 87 VAL A O 1
ATOM 697 N N . ILE A 1 88 ? -3.660 12.894 6.843 1.00 80.00 88 ILE A N 1
ATOM 698 C CA . ILE A 1 88 ? -3.459 13.805 7.963 1.00 80.00 88 ILE A CA 1
ATOM 699 C C . ILE A 1 88 ? -2.629 13.022 8.984 1.00 80.00 88 ILE A C 1
ATOM 701 O O . ILE A 1 88 ? -3.096 11.969 9.442 1.00 80.00 88 ILE A O 1
ATOM 705 N N . PRO A 1 89 ? -1.403 13.477 9.310 1.00 65.62 89 PRO A N 1
ATOM 706 C CA . PRO A 1 89 ? -0.619 12.887 10.388 1.00 65.62 89 PRO A CA 1
ATOM 707 C C . PRO A 1 89 ? -1.490 12.784 11.645 1.00 65.62 89 PRO A C 1
ATOM 709 O O . PRO A 1 89 ? -2.297 13.670 11.892 1.00 65.62 89 PRO A O 1
ATOM 712 N N . ASP A 1 90 ? -1.369 11.683 12.385 1.00 76.81 90 ASP A N 1
ATOM 713 C CA . ASP A 1 90 ? -2.169 11.320 13.574 1.00 76.81 90 ASP A CA 1
ATOM 714 C C . ASP A 1 90 ? -3.496 10.593 13.310 1.00 76.81 90 ASP A C 1
ATOM 716 O O . ASP A 1 90 ? -3.958 9.847 14.172 1.00 76.81 90 ASP A O 1
ATOM 720 N N . ASN A 1 91 ? -4.073 10.703 12.112 1.00 85.38 91 ASN A N 1
ATOM 721 C CA . ASN A 1 91 ? -5.388 10.112 11.826 1.00 85.38 91 ASN A CA 1
ATOM 722 C C . ASN A 1 91 ? -5.333 8.746 11.141 1.00 85.38 91 ASN A C 1
ATOM 724 O O . ASN A 1 91 ? -6.354 8.061 11.051 1.00 85.38 91 ASN A O 1
ATOM 728 N N . VAL A 1 92 ? -4.170 8.354 10.625 1.00 88.44 92 VAL A N 1
ATOM 729 C CA . VAL A 1 92 ? -4.000 7.100 9.889 1.00 88.44 92 VAL A CA 1
ATOM 730 C C . VAL A 1 92 ? -2.934 6.257 10.566 1.00 88.44 92 VAL A C 1
ATOM 732 O O . VAL A 1 92 ? -1.758 6.629 10.611 1.00 88.44 92 VAL A O 1
ATOM 735 N N . VAL A 1 93 ? -3.356 5.096 11.060 1.00 88.44 93 VAL A N 1
ATOM 736 C CA . VAL A 1 93 ? -2.465 4.076 11.610 1.00 88.44 93 VAL A CA 1
ATOM 737 C C . VAL A 1 93 ? -2.132 3.101 10.493 1.00 88.44 93 VAL A C 1
ATOM 739 O O . VAL A 1 93 ? -3.025 2.481 9.905 1.00 88.44 93 VAL A O 1
ATOM 742 N N . GLY A 1 94 ? -0.848 2.957 10.185 1.00 87.75 94 GLY A N 1
ATOM 743 C CA . GLY A 1 94 ? -0.413 2.249 8.987 1.00 87.75 94 GLY A CA 1
ATOM 744 C C . GLY A 1 94 ? 1.081 1.976 8.938 1.00 87.75 94 GLY A C 1
ATOM 745 O O . GLY A 1 94 ? 1.835 2.361 9.830 1.00 87.75 94 GLY A O 1
ATOM 746 N N . ASP A 1 95 ? 1.499 1.306 7.870 1.00 87.56 95 ASP A N 1
ATOM 747 C CA . ASP A 1 95 ? 2.904 1.208 7.479 1.00 87.56 95 ASP A CA 1
ATOM 748 C C . ASP A 1 95 ? 3.041 1.502 5.983 1.00 87.56 95 ASP A C 1
ATOM 750 O O . ASP A 1 95 ? 2.136 1.212 5.190 1.00 87.56 95 ASP A O 1
ATOM 754 N N . ALA A 1 96 ? 4.168 2.092 5.608 1.00 89.12 96 ALA A N 1
ATOM 755 C CA . ALA A 1 96 ? 4.516 2.407 4.233 1.00 89.12 96 ALA A CA 1
ATOM 756 C C . ALA A 1 96 ? 5.696 1.533 3.802 1.00 89.12 96 ALA A C 1
ATOM 758 O O . ALA A 1 96 ? 6.568 1.185 4.599 1.00 89.12 96 ALA A O 1
ATOM 759 N N . PHE A 1 97 ? 5.715 1.129 2.538 1.00 90.56 97 PHE A N 1
ATOM 760 C CA . PHE A 1 97 ? 6.786 0.297 2.007 1.00 90.56 97 PHE A CA 1
ATOM 761 C C . PHE A 1 97 ? 6.994 0.545 0.522 1.00 90.56 97 PHE A C 1
ATOM 763 O O . PHE A 1 97 ? 6.127 1.071 -0.176 1.00 90.56 97 PHE A O 1
ATOM 770 N N . ARG A 1 98 ? 8.160 0.166 0.021 1.00 91.19 98 ARG A N 1
ATOM 771 C CA . ARG A 1 98 ? 8.476 0.135 -1.402 1.00 91.19 98 ARG A CA 1
ATOM 772 C C . ARG A 1 98 ? 9.000 -1.234 -1.789 1.00 91.19 98 ARG A C 1
ATOM 774 O O . ARG A 1 98 ? 9.539 -1.962 -0.963 1.00 91.19 98 ARG A O 1
ATOM 781 N N . ILE A 1 99 ? 8.827 -1.586 -3.052 1.00 89.50 99 ILE A N 1
ATOM 782 C CA . ILE A 1 99 ? 9.375 -2.798 -3.641 1.00 89.50 99 ILE A CA 1
ATOM 783 C C . ILE A 1 99 ? 10.309 -2.374 -4.759 1.00 89.50 99 ILE A C 1
ATOM 785 O O . ILE A 1 99 ? 9.858 -1.839 -5.772 1.00 89.50 99 ILE A O 1
ATOM 789 N N . VAL A 1 100 ? 11.596 -2.644 -4.574 1.00 84.25 100 VAL A N 1
ATOM 790 C CA . VAL A 1 100 ? 12.653 -2.334 -5.539 1.00 84.25 100 VAL A CA 1
ATOM 791 C C . VAL A 1 100 ? 13.383 -3.630 -5.846 1.00 84.25 100 VAL A C 1
ATOM 793 O O . VAL A 1 100 ? 13.772 -4.352 -4.930 1.00 84.25 100 VAL A O 1
ATOM 796 N N . ASN A 1 101 ? 13.514 -3.978 -7.128 1.00 79.19 101 ASN A N 1
ATOM 797 C CA . ASN A 1 101 ? 14.121 -5.244 -7.565 1.00 79.19 101 ASN A CA 1
ATOM 798 C C . ASN A 1 101 ? 13.520 -6.478 -6.862 1.00 79.19 101 ASN A C 1
ATOM 800 O O . ASN A 1 101 ? 14.213 -7.431 -6.515 1.00 79.19 101 ASN A O 1
ATOM 804 N N . GLY A 1 102 ? 12.214 -6.437 -6.583 1.00 73.62 102 GLY A N 1
ATOM 805 C CA . GLY A 1 102 ? 11.519 -7.511 -5.880 1.00 73.62 102 GLY A CA 1
ATOM 806 C C . GLY A 1 102 ? 11.817 -7.616 -4.377 1.00 73.62 102 GLY A C 1
ATOM 807 O O . GLY A 1 102 ? 11.286 -8.528 -3.746 1.00 73.62 102 GLY A O 1
ATOM 808 N N . VAL A 1 103 ? 12.574 -6.703 -3.774 1.00 82.19 103 VAL A N 1
ATOM 809 C CA . VAL A 1 103 ? 12.816 -6.655 -2.323 1.00 82.19 103 VAL A CA 1
ATOM 810 C C . VAL A 1 103 ? 11.887 -5.626 -1.687 1.00 82.19 103 VAL A C 1
ATOM 812 O O . VAL A 1 103 ? 11.740 -4.531 -2.219 1.00 82.19 103 VAL A O 1
ATOM 815 N N . CYS A 1 104 ? 11.226 -5.992 -0.585 1.00 86.00 104 CYS A N 1
ATOM 816 C CA . CYS A 1 104 ? 10.374 -5.074 0.169 1.00 86.00 104 CYS A CA 1
ATOM 817 C C . CYS A 1 104 ? 11.216 -4.294 1.181 1.00 86.00 104 CYS A C 1
ATOM 819 O O . CYS A 1 104 ? 11.893 -4.886 2.020 1.00 86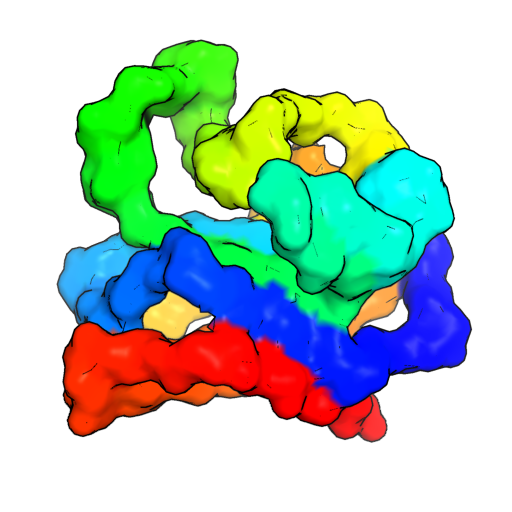.00 104 CYS A O 1
ATOM 821 N N . GLU A 1 105 ? 11.143 -2.972 1.115 1.00 88.56 105 GLU A N 1
ATOM 822 C CA . GLU A 1 105 ? 11.795 -2.048 2.035 1.00 88.56 105 GLU A CA 1
ATOM 823 C C . GLU A 1 105 ? 10.718 -1.221 2.733 1.00 88.56 105 GLU A C 1
ATOM 825 O O . GLU A 1 105 ? 9.856 -0.634 2.082 1.00 88.56 105 GLU A O 1
ATOM 830 N N . TYR A 1 106 ? 10.747 -1.192 4.061 1.00 83.50 106 TYR A N 1
ATOM 831 C CA . TYR A 1 106 ? 9.752 -0.489 4.864 1.00 83.50 106 TYR A CA 1
ATOM 832 C C . TYR A 1 106 ? 10.237 0.912 5.211 1.00 83.50 106 TYR A C 1
ATOM 834 O O . TYR A 1 106 ? 11.393 1.089 5.594 1.00 83.50 106 TYR A O 1
ATOM 842 N N . GLU A 1 107 ? 9.344 1.890 5.115 1.00 73.62 107 GLU A N 1
ATOM 843 C CA . GLU A 1 107 ? 9.655 3.296 5.337 1.00 73.62 107 GLU A CA 1
ATOM 844 C C . GLU A 1 107 ? 8.797 3.844 6.477 1.00 73.62 107 GLU A C 1
ATOM 846 O O . GLU A 1 107 ? 7.576 3.694 6.497 1.00 73.62 107 GLU A O 1
ATOM 851 N N . SER A 1 108 ? 9.446 4.454 7.468 1.00 62.97 108 SER A N 1
ATOM 852 C CA . SER A 1 108 ? 8.769 5.091 8.594 1.00 62.97 108 SER A CA 1
ATOM 853 C C . SER A 1 108 ? 8.505 6.570 8.299 1.00 62.97 108 SER A C 1
ATOM 855 O O . SER A 1 108 ? 9.317 7.239 7.672 1.00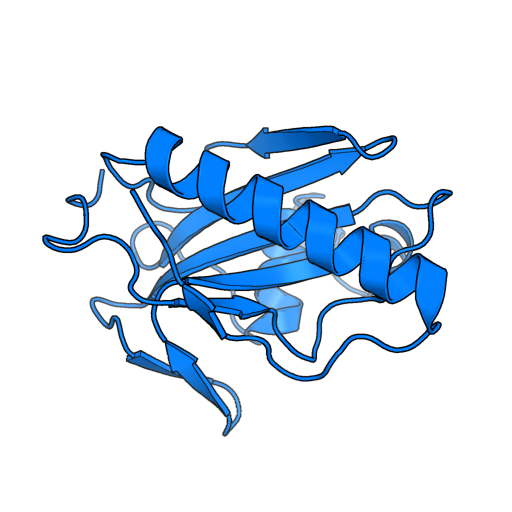 62.97 108 SER A O 1
ATOM 857 N N . GLY A 1 109 ? 7.379 7.101 8.792 1.00 73.69 109 GLY A N 1
ATOM 858 C CA . GLY A 1 109 ? 7.125 8.552 8.830 1.00 73.69 109 GLY A CA 1
ATOM 859 C C . GLY A 1 109 ? 5.900 9.052 8.061 1.00 73.69 109 GLY A C 1
ATOM 860 O O . GLY A 1 109 ? 5.508 10.200 8.248 1.00 73.69 109 GLY A O 1
ATOM 861 N N . VAL A 1 110 ? 5.257 8.209 7.248 1.00 82.62 110 VAL A N 1
ATOM 862 C CA . VAL A 1 110 ? 4.020 8.580 6.528 1.00 82.62 110 VAL A CA 1
ATOM 863 C C . VAL A 1 110 ? 2.778 8.398 7.406 1.00 82.62 110 VAL A C 1
ATOM 865 O O . VAL A 1 110 ? 1.858 9.211 7.365 1.00 82.62 110 VAL A O 1
ATOM 868 N N . PHE A 1 111 ? 2.763 7.341 8.219 1.00 86.69 111 PHE A N 1
ATOM 869 C CA . PHE A 1 111 ? 1.633 6.948 9.062 1.00 86.69 111 PHE A CA 1
ATOM 870 C C . PHE A 1 111 ? 2.047 6.837 10.528 1.00 86.69 111 PHE A C 1
ATOM 872 O O . PHE A 1 111 ? 3.232 6.697 10.844 1.00 86.69 111 PHE A O 1
ATOM 879 N N . VAL A 1 112 ? 1.058 6.833 11.425 1.00 84.81 112 VAL A N 1
ATOM 880 C CA . VAL A 1 112 ? 1.281 6.471 12.827 1.00 84.81 112 VAL A CA 1
ATOM 881 C C . VAL A 1 112 ? 1.651 4.983 12.886 1.00 84.81 112 VAL A C 1
ATOM 883 O O . VAL A 1 112 ? 0.843 4.148 12.467 1.00 84.81 112 VAL A O 1
ATOM 886 N N . PRO A 1 113 ? 2.843 4.618 13.396 1.00 80.00 113 PRO A N 1
ATOM 887 C CA . PRO A 1 113 ? 3.268 3.226 13.446 1.00 80.00 113 PRO A CA 1
ATOM 888 C C . PRO A 1 113 ? 2.556 2.468 14.571 1.00 80.00 113 PRO A C 1
ATOM 890 O O . PRO A 1 113 ? 2.190 3.051 15.601 1.00 80.00 113 PRO A O 1
ATOM 893 N N . ILE A 1 114 ? 2.429 1.155 14.386 1.00 77.75 114 ILE A N 1
ATOM 894 C CA . ILE A 1 114 ? 1.952 0.204 15.399 1.00 77.75 114 ILE A CA 1
ATOM 895 C C . ILE A 1 114 ? 3.122 -0.442 16.145 1.00 77.75 114 ILE A C 1
ATOM 897 O O . ILE A 1 114 ? 4.199 -0.622 15.581 1.00 77.75 114 ILE A O 1
ATOM 901 N N . GLU A 1 115 ? 2.892 -0.855 17.389 1.00 72.25 115 GLU A N 1
ATOM 902 C CA . GLU A 1 115 ? 3.904 -1.520 18.223 1.00 72.25 115 GLU A CA 1
ATOM 903 C C . GLU A 1 115 ? 4.396 -2.860 17.633 1.00 72.25 115 GLU A C 1
ATOM 905 O O . GLU A 1 115 ? 5.592 -3.137 17.603 1.00 72.25 115 GLU A O 1
ATOM 910 N N . CYS A 1 116 ? 3.497 -3.679 17.078 1.00 67.31 116 CYS A N 1
ATOM 911 C CA . CYS A 1 116 ? 3.816 -5.008 16.533 1.00 67.31 116 CYS A CA 1
ATOM 912 C C . CYS A 1 116 ? 4.181 -5.001 15.038 1.00 67.31 116 CYS A C 1
ATOM 914 O O . CYS A 1 116 ? 3.779 -5.875 14.261 1.00 67.31 116 CYS A O 1
ATOM 916 N N . GLN A 1 117 ? 4.957 -4.001 14.625 1.00 73.69 117 GLN A N 1
ATOM 917 C CA . GLN A 1 117 ? 5.298 -3.763 13.224 1.00 73.69 117 GLN A CA 1
ATOM 918 C C . GLN A 1 117 ? 5.976 -4.982 12.568 1.00 73.69 117 GLN A C 1
ATOM 920 O O . GLN A 1 117 ? 5.603 -5.371 11.465 1.00 73.69 117 GLN A O 1
ATOM 925 N N . GLU A 1 118 ? 6.904 -5.656 13.257 1.00 76.62 118 GLU A N 1
ATOM 926 C CA . GLU A 1 118 ? 7.642 -6.805 12.704 1.00 76.62 118 GLU A CA 1
ATOM 927 C C . GLU A 1 118 ? 6.735 -7.993 12.338 1.00 76.62 118 GLU A C 1
ATOM 929 O O . GLU A 1 118 ? 6.860 -8.564 11.252 1.00 76.62 118 GLU A O 1
ATOM 934 N N . ALA A 1 119 ? 5.795 -8.355 13.217 1.00 73.81 119 ALA A N 1
ATOM 935 C CA . ALA A 1 119 ? 4.855 -9.446 12.960 1.00 73.81 119 ALA A CA 1
ATOM 936 C C . ALA A 1 119 ? 3.999 -9.150 11.724 1.00 73.81 119 ALA A C 1
ATOM 938 O O . ALA A 1 119 ? 3.782 -10.028 10.888 1.00 73.81 119 ALA A O 1
ATOM 939 N N . THR A 1 120 ? 3.579 -7.895 11.560 1.00 73.69 120 THR A N 1
ATOM 940 C CA . THR A 1 120 ? 2.778 -7.516 10.399 1.00 73.69 120 THR A CA 1
ATOM 941 C C . THR A 1 120 ? 3.586 -7.496 9.106 1.00 73.69 120 THR A C 1
ATOM 943 O O . THR A 1 120 ? 3.104 -7.960 8.073 1.00 73.69 120 THR A O 1
ATOM 946 N N . ARG A 1 121 ? 4.839 -7.041 9.154 1.00 82.00 121 ARG A N 1
ATOM 947 C CA . ARG A 1 121 ? 5.743 -7.066 7.996 1.00 82.00 121 ARG A CA 1
ATOM 948 C C . ARG A 1 121 ? 5.956 -8.487 7.466 1.00 82.00 121 ARG A C 1
ATOM 950 O O . ARG A 1 121 ? 5.841 -8.707 6.267 1.00 82.00 121 ARG A O 1
ATOM 957 N N . LYS A 1 122 ? 6.102 -9.488 8.347 1.00 79.94 122 LYS A N 1
ATOM 958 C CA . LYS A 1 122 ? 6.195 -10.910 7.943 1.00 79.94 122 LYS A CA 1
ATOM 959 C C . LYS A 1 122 ? 4.970 -11.400 7.167 1.00 79.94 122 LYS A C 1
ATOM 961 O O . LYS A 1 122 ? 5.087 -12.241 6.275 1.00 79.94 122 LYS A O 1
ATOM 966 N N . VAL A 1 123 ? 3.780 -10.915 7.512 1.00 75.25 123 VAL A N 1
ATOM 967 C CA . VAL A 1 123 ? 2.554 -11.236 6.770 1.00 75.25 123 VAL A CA 1
ATOM 968 C C . VAL A 1 123 ? 2.544 -10.524 5.429 1.00 75.25 123 VAL A C 1
ATOM 970 O O . VAL A 1 123 ? 2.243 -11.135 4.403 1.00 75.25 123 VAL A O 1
ATOM 973 N N . LEU A 1 124 ? 2.866 -9.235 5.437 1.00 79.19 124 LEU A N 1
ATOM 974 C CA . LEU A 1 124 ? 2.888 -8.417 4.241 1.00 79.19 124 LEU A CA 1
ATOM 975 C C . LEU A 1 124 ? 3.876 -8.978 3.209 1.00 79.19 124 LEU A C 1
ATOM 977 O O . LEU A 1 124 ? 3.510 -9.100 2.042 1.00 79.19 124 LEU A O 1
ATOM 981 N N . ASP A 1 125 ? 5.041 -9.464 3.635 1.00 83.31 125 ASP A N 1
ATOM 982 C CA . ASP A 1 125 ? 5.994 -10.162 2.768 1.00 83.31 125 ASP A CA 1
ATOM 983 C C . ASP A 1 125 ? 5.351 -11.374 2.067 1.00 83.31 125 ASP A C 1
ATOM 985 O O . ASP A 1 125 ? 5.481 -11.531 0.851 1.00 83.31 125 ASP A O 1
ATOM 989 N N . LYS A 1 126 ? 4.578 -12.202 2.791 1.00 79.81 126 LYS A N 1
ATOM 990 C CA . LYS A 1 126 ? 3.846 -13.344 2.200 1.00 79.81 126 LYS A CA 1
ATOM 991 C C . LYS A 1 126 ? 2.817 -12.894 1.160 1.00 79.81 126 LYS A C 1
ATOM 993 O O . LYS A 1 126 ? 2.623 -13.568 0.149 1.00 79.81 126 LYS A O 1
ATOM 998 N N . ILE A 1 127 ? 2.158 -11.763 1.388 1.00 76.94 127 ILE A N 1
ATOM 999 C CA . ILE A 1 127 ? 1.143 -11.218 0.475 1.00 76.94 127 ILE A CA 1
ATOM 1000 C C . ILE A 1 127 ? 1.787 -10.635 -0.764 1.00 76.94 127 ILE A C 1
ATOM 1002 O O . ILE A 1 127 ? 1.298 -10.868 -1.865 1.00 76.94 127 ILE A O 1
ATOM 1006 N N . ILE A 1 128 ? 2.895 -9.922 -0.595 1.00 81.06 128 ILE A N 1
ATOM 1007 C CA . ILE A 1 128 ? 3.696 -9.400 -1.695 1.00 81.06 128 ILE A CA 1
ATOM 1008 C C . ILE A 1 128 ? 4.198 -10.556 -2.560 1.00 81.06 128 ILE A C 1
ATOM 1010 O O . ILE A 1 128 ? 4.102 -10.480 -3.782 1.00 81.06 128 ILE A O 1
ATOM 1014 N N . LEU A 1 129 ? 4.674 -11.648 -1.955 1.00 82.38 129 LEU A N 1
ATOM 1015 C CA . LEU A 1 129 ? 5.046 -12.861 -2.688 1.00 82.38 129 LEU A CA 1
ATOM 1016 C C . LEU A 1 129 ? 3.855 -13.440 -3.460 1.00 82.38 129 LEU A C 1
ATOM 1018 O O . LEU A 1 129 ? 3.966 -13.683 -4.657 1.00 82.38 129 LEU A O 1
ATOM 1022 N N . ALA A 1 130 ? 2.693 -13.590 -2.819 1.00 78.62 130 ALA A N 1
ATOM 1023 C CA . ALA A 1 130 ? 1.493 -14.100 -3.481 1.00 78.62 130 ALA A CA 1
ATOM 1024 C C . ALA A 1 130 ? 0.987 -13.180 -4.612 1.00 78.62 130 ALA A C 1
ATOM 1026 O O . ALA A 1 130 ? 0.483 -13.662 -5.627 1.00 78.62 130 ALA A O 1
ATOM 1027 N N . TRP A 1 131 ? 1.120 -11.863 -4.447 1.00 80.38 131 TRP A N 1
ATOM 1028 C CA . TRP A 1 131 ? 0.804 -10.850 -5.454 1.00 80.38 131 TRP A CA 1
ATOM 1029 C C . TRP A 1 131 ? 1.754 -10.931 -6.655 1.00 80.38 131 TRP A C 1
ATOM 1031 O O . TRP A 1 131 ? 1.278 -10.958 -7.792 1.00 80.38 131 TRP A O 1
ATOM 1041 N N . LYS A 1 132 ? 3.067 -11.064 -6.417 1.00 80.62 132 LYS A N 1
ATOM 1042 C CA . LYS A 1 132 ? 4.077 -11.291 -7.466 1.00 80.62 132 LYS A CA 1
ATOM 1043 C C . LYS A 1 132 ? 3.774 -12.557 -8.257 1.00 80.62 132 LYS A C 1
ATOM 1045 O O . LYS A 1 132 ? 3.648 -12.501 -9.477 1.00 80.62 132 LYS A O 1
ATOM 1050 N N . ASP A 1 133 ? 3.574 -13.671 -7.555 1.00 79.38 133 ASP A N 1
ATOM 1051 C CA . ASP A 1 133 ? 3.230 -14.965 -8.147 1.00 79.38 133 ASP A CA 1
ATOM 1052 C C . ASP A 1 133 ? 1.993 -14.878 -9.041 1.00 79.38 133 ASP A C 1
ATOM 1054 O O . ASP A 1 133 ? 1.955 -15.449 -10.130 1.00 79.38 133 ASP A O 1
ATOM 1058 N N . ALA A 1 134 ? 0.966 -14.165 -8.580 1.00 72.69 134 ALA A N 1
ATOM 1059 C CA . ALA A 1 134 ? -0.259 -13.984 -9.335 1.00 72.69 134 ALA A CA 1
ATOM 1060 C C . ALA A 1 134 ? -0.055 -13.137 -10.599 1.00 72.69 134 ALA A C 1
ATOM 1062 O O . ALA A 1 134 ? -0.546 -13.520 -11.664 1.00 72.69 134 ALA A O 1
ATOM 1063 N N . GLY A 1 135 ? 0.686 -12.028 -10.497 1.00 67.44 135 GLY A N 1
ATOM 1064 C CA . GLY A 1 135 ? 1.029 -11.184 -11.642 1.00 67.44 135 GLY A CA 1
ATOM 1065 C C . GLY A 1 135 ? 1.788 -11.961 -12.717 1.00 67.44 135 GLY A C 1
ATOM 1066 O O . GLY A 1 135 ? 1.387 -11.936 -13.879 1.00 67.44 135 GLY A O 1
ATOM 1067 N N . VAL A 1 136 ? 2.790 -12.750 -12.310 1.00 59.38 136 VAL A N 1
ATOM 1068 C CA . VAL A 1 136 ? 3.589 -13.601 -13.212 1.00 59.38 136 VAL A CA 1
ATOM 1069 C C . VAL A 1 136 ? 2.745 -14.698 -13.870 1.00 59.38 136 VAL A C 1
ATOM 1071 O O . VAL A 1 136 ? 2.909 -14.971 -15.055 1.00 59.38 136 VAL A O 1
ATOM 1074 N N . LYS A 1 137 ? 1.836 -15.344 -13.126 1.00 55.75 137 LYS A N 1
ATOM 1075 C CA . LYS A 1 137 ? 1.085 -16.513 -13.624 1.00 55.75 137 LYS A CA 1
ATOM 1076 C C . LYS A 1 137 ? -0.117 -16.173 -14.503 1.00 55.75 137 LYS A C 1
ATOM 1078 O O . LYS A 1 137 ? -0.562 -17.040 -15.248 1.00 55.75 137 LYS A O 1
ATOM 1083 N N . THR A 1 138 ? -0.702 -14.981 -14.379 1.00 47.81 138 THR A N 1
ATOM 1084 C CA . THR A 1 138 ? -2.046 -14.727 -14.942 1.00 47.81 138 THR A CA 1
ATOM 1085 C C . THR A 1 138 ? -2.223 -13.388 -15.652 1.00 47.81 138 THR A C 1
ATOM 1087 O O . THR A 1 138 ? -3.233 -13.217 -16.330 1.00 47.81 138 THR A O 1
ATOM 1090 N N . GLY A 1 139 ? -1.314 -12.418 -15.481 1.00 45.94 139 GLY A N 1
ATOM 1091 C CA . GLY A 1 139 ? -1.521 -11.038 -15.947 1.00 45.94 139 GLY A CA 1
ATOM 1092 C C . GLY A 1 139 ? -2.707 -10.307 -15.287 1.00 45.94 139 GLY A C 1
ATOM 1093 O O . GLY A 1 139 ? -2.954 -9.141 -15.588 1.00 45.94 139 GLY A O 1
ATOM 1094 N N . ILE A 1 140 ? -3.439 -10.961 -14.375 1.00 43.28 140 ILE A N 1
ATOM 1095 C CA . ILE A 1 140 ? -4.656 -10.461 -13.732 1.00 43.28 140 ILE A CA 1
ATOM 1096 C C . ILE A 1 140 ? -4.536 -10.702 -12.229 1.00 43.28 140 ILE A C 1
ATOM 1098 O O . ILE A 1 140 ? -4.461 -11.837 -11.766 1.00 43.28 140 ILE A O 1
ATOM 1102 N N . LEU A 1 141 ? -4.578 -9.638 -11.428 1.00 47.84 141 LEU A N 1
ATOM 1103 C CA . LEU A 1 141 ? -4.629 -9.797 -9.978 1.00 47.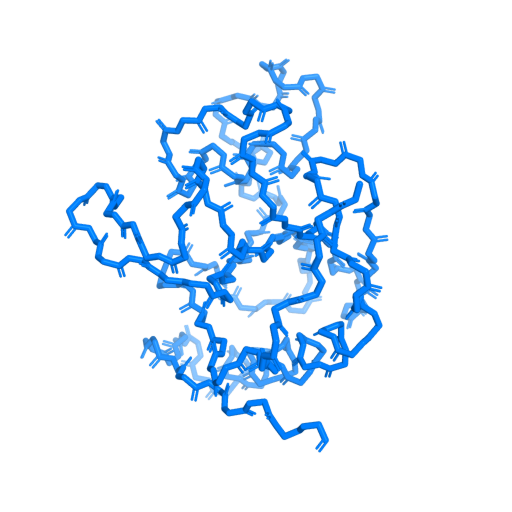84 141 LEU A CA 1
ATOM 1104 C C . LEU A 1 141 ? -5.856 -10.626 -9.563 1.00 47.84 141 LEU A C 1
ATOM 1106 O O . LEU A 1 141 ? -6.972 -10.310 -9.990 1.00 47.84 141 LEU A O 1
ATOM 1110 N N . PRO A 1 142 ? -5.714 -11.640 -8.688 1.00 45.84 142 PRO A N 1
ATOM 1111 C CA . PRO A 1 142 ? -6.858 -12.259 -8.049 1.00 45.84 142 PRO A CA 1
ATOM 1112 C C . PRO A 1 142 ? -7.565 -11.172 -7.238 1.00 45.84 142 PRO A C 1
ATOM 1114 O O . PRO A 1 142 ? -7.045 -10.681 -6.234 1.00 45.84 142 PRO A O 1
ATOM 1117 N N . LYS A 1 143 ? -8.738 -10.756 -7.726 1.00 41.22 143 LYS A N 1
ATOM 1118 C CA . LYS A 1 143 ? -9.603 -9.763 -7.084 1.00 41.22 143 LYS A CA 1
ATOM 1119 C C . LYS A 1 143 ? -9.855 -10.203 -5.640 1.00 41.22 143 LYS A C 1
ATOM 1121 O O . LYS A 1 143 ? -10.397 -11.281 -5.442 1.00 41.22 143 LYS A O 1
ATOM 1126 N N . GLN A 1 144 ? -9.449 -9.370 -4.676 1.00 47.06 144 GLN A N 1
ATOM 1127 C CA . GLN A 1 144 ? -9.632 -9.556 -3.230 1.00 47.06 144 GLN A CA 1
ATOM 1128 C C . GLN A 1 144 ? -9.273 -10.960 -2.710 1.00 47.06 144 GLN A C 1
ATOM 1130 O O . GLN A 1 144 ? -10.095 -11.873 -2.688 1.00 47.06 144 GLN A O 1
ATOM 1135 N N . ARG A 1 145 ? -8.062 -11.116 -2.170 1.00 53.59 145 ARG A N 1
ATOM 1136 C CA . ARG A 1 145 ? -7.748 -12.247 -1.287 1.00 53.59 145 ARG A CA 1
ATOM 1137 C C . ARG A 1 145 ? -7.659 -11.772 0.153 1.00 53.59 145 ARG A C 1
ATOM 1139 O O . ARG A 1 145 ? -6.970 -10.800 0.443 1.00 53.59 145 ARG A O 1
ATOM 1146 N N . ASN A 1 146 ? -8.361 -12.488 1.026 1.00 51.97 146 ASN A N 1
ATOM 1147 C CA . ASN A 1 146 ? -8.192 -12.406 2.466 1.00 51.97 146 ASN A CA 1
ATOM 1148 C C . ASN A 1 146 ? -7.076 -13.384 2.823 1.00 51.97 146 ASN A C 1
ATOM 1150 O O . ASN A 1 146 ? -7.276 -14.594 2.713 1.00 51.97 146 ASN A O 1
ATOM 1154 N N . TYR A 1 147 ? -5.908 -12.881 3.202 1.00 52.09 147 TYR A N 1
ATOM 1155 C CA . TYR A 1 147 ? -4.826 -13.750 3.657 1.00 52.09 147 TYR A CA 1
ATOM 1156 C C . TYR A 1 147 ? -4.900 -13.883 5.175 1.00 52.09 147 TYR A C 1
ATOM 1158 O O . TYR A 1 147 ? -4.801 -12.855 5.846 1.00 52.09 147 TYR A O 1
ATOM 1166 N N . PRO A 1 148 ? -5.104 -15.096 5.720 1.00 46.12 148 PRO A N 1
ATOM 1167 C CA . PRO A 1 148 ? -5.097 -15.297 7.159 1.00 46.12 148 PRO A CA 1
ATOM 1168 C C . PRO A 1 148 ? -3.704 -15.011 7.720 1.00 46.12 148 PRO A C 1
ATOM 1170 O O . PRO A 1 148 ? -2.697 -15.499 7.194 1.00 46.12 148 PRO A O 1
ATOM 1173 N N . VAL A 1 149 ? -3.653 -14.224 8.791 1.00 44.00 149 VAL A N 1
ATOM 1174 C CA . VAL A 1 149 ? -2.424 -13.995 9.551 1.00 44.00 149 VAL A CA 1
ATOM 1175 C C . VAL A 1 149 ? -2.302 -15.088 10.587 1.00 44.00 149 VAL A C 1
ATOM 1177 O O . VAL A 1 149 ? -2.900 -15.038 11.656 1.00 44.00 149 VAL A O 1
ATOM 1180 N N . TRP A 1 150 ? -1.522 -16.101 10.245 1.00 35.59 150 TRP A N 1
ATOM 1181 C CA . TRP A 1 150 ? -1.014 -17.034 11.235 1.00 35.59 150 TRP A CA 1
ATOM 1182 C C . TRP A 1 150 ? 0.251 -16.398 11.820 1.00 35.59 150 TRP A C 1
ATOM 1184 O O . TRP A 1 150 ? 1.263 -16.315 11.111 1.00 35.59 150 TRP A O 1
ATOM 1194 N N . ILE A 1 151 ? 0.143 -15.868 13.046 1.00 36.78 151 ILE A N 1
ATOM 1195 C CA . ILE A 1 151 ? 1.308 -15.609 13.908 1.00 36.78 151 ILE A CA 1
ATOM 1196 C C . ILE A 1 151 ? 1.772 -16.949 14.467 1.00 36.78 151 ILE A C 1
ATOM 1198 O O . ILE A 1 151 ? 0.894 -17.702 14.945 1.00 36.78 151 ILE A O 1
#

Foldseek 3Di:
DDEDPPDPPQWAKEDLPADADDLVFKKKKKFFCFFQNDQWDAAPNDIDGGNYMHIYTPVVLVPDPPCVVVPNPSQQSVCCVVRVDGDDEPGTEIWIWMADSNDIDTDPDSYNYYPPNVLVVVQVNVVSVVSNVCSVPPVHGPHIDTDGRDD

Secondary structure (DSSP, 8-state):
-BPPPSS--SEEEE-TTSPPP-TT--EEEEEEEEETTBSEEEETTEEEESSEEEEEEHHHHHHSS-TGGGTT-HHHHHHHHHHSSPPPTTTEEEEEEEEETTEEEEE-SSSBPBTTHHHHHHHHHHHHHHHHHHHHHHSS--S--EEE---

Sequence (151 aa):
MAECPEKPLDTMHLSCASHSFNSDNSYVGCIVYEINGQKQWFLNGRKCKSGYTALMDVNTLMQMEGPEKFGGDLHRLAFYYLFDFEVIPDNVVGDAFRIVNGVCEYESGVFVPIECQEATRKVLDKIILAWKDAGVKTGILPKQRNYPVWI